Protein AF-A0A9X4BFP4-F1 (afdb_monomer_lite)

pLDDT: mean 92.03, std 6.26, range [55.25, 98.44]

Organism: NCBI:txid83655

Radius of gyration: 16.13 Å; chains: 1; bounding box: 39×35×54 Å

Secondary structure (DSSP, 8-state):
-HHHHHHHHHHHHHHHHHHHHHHH--EEETTEEEEEE-TTS--TT--SPPHHHHHHHHHHHHHHHH-TT--EEEEEE--S-S-HHHHHHHHHHHHHHHHHHHHHTT--GGGEEEEE-TTSS-SS-SSSHHHHHHHSEEEEEE-STTSPPPPGGG--

Sequence (156 aa):
ASAQRAEARLEARDAQIRKLQEDMQAKQTERGTLVTFGDVLFDLDRAELKPSGMHSVQKLAEFLIDNPERKVVVEGDTDSTGSAEYNQRLSERRANSVRMALVKMGVDSQRIVSQGYGKEYPVASNSDSSGRAMNRRVEVTISDDSKPVAPRSSMR

Foldseek 3Di:
DVVVVVVVVVVVVVVLLVVCCVVQVWDQDPLAIKGKFFPQQADVLDLAGDPSNLVVLLVVLVSCVVQVQKAKEKEFFAAPPDDQVSQQVSRQSNQVNSLVSSVVSPRDSVRYHYGYDRHPDQPADSPDPVSRRSRRIMMMHMHPGNDDRDDPVPVD

Structure (mmCIF, N/CA/C/O backbone):
data_AF-A0A9X4BFP4-F1
#
_entry.id   AF-A0A9X4BFP4-F1
#
loop_
_atom_site.group_PDB
_atom_site.id
_atom_site.type_symbol
_atom_site.label_atom_id
_atom_site.label_alt_id
_atom_site.label_comp_id
_atom_site.label_asym_id
_atom_site.label_entity_id
_atom_site.label_seq_id
_atom_site.pdbx_PDB_ins_code
_atom_site.Cartn_x
_atom_site.Cartn_y
_atom_site.Cartn_z
_atom_site.occupancy
_atom_site.B_iso_or_equiv
_atom_site.auth_seq_id
_atom_site.auth_comp_id
_atom_site.auth_asym_id
_atom_site.auth_atom_id
_atom_site.pdbx_PDB_model_num
ATOM 1 N N . ALA A 1 1 ? -17.183 6.727 33.557 1.00 67.50 1 ALA A N 1
ATOM 2 C CA . ALA A 1 1 ? -17.587 5.5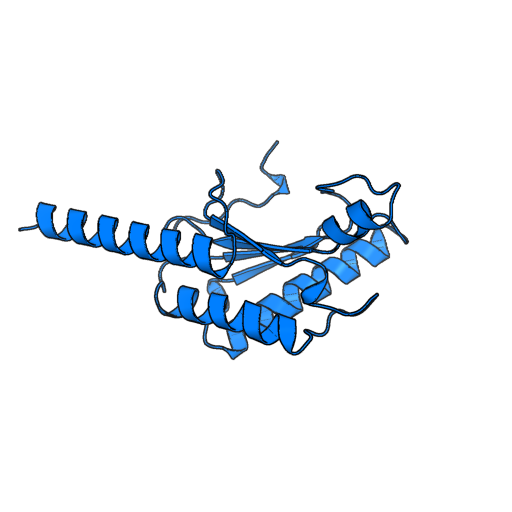35 32.778 1.00 67.50 1 ALA A CA 1
ATOM 3 C C . ALA A 1 1 ? -17.403 5.707 31.263 1.00 67.50 1 ALA A C 1
ATOM 5 O O . ALA A 1 1 ? -16.705 4.892 30.678 1.00 67.50 1 ALA A O 1
ATOM 6 N N . SER A 1 2 ? -17.980 6.725 30.602 1.00 82.19 2 SER A N 1
ATOM 7 C CA . SER A 1 2 ? -17.803 6.938 29.146 1.00 82.19 2 SER A CA 1
ATOM 8 C C . SER A 1 2 ? -16.403 7.438 28.763 1.00 82.19 2 SER A C 1
ATOM 10 O O . SER A 1 2 ? -15.810 6.897 27.838 1.00 82.19 2 SER A O 1
ATOM 12 N N . ALA A 1 3 ? -15.851 8.400 29.512 1.00 85.19 3 ALA A N 1
ATOM 13 C CA . ALA A 1 3 ? -14.511 8.948 29.270 1.00 85.19 3 ALA A CA 1
ATOM 14 C C . ALA A 1 3 ? -13.408 7.879 29.371 1.00 85.19 3 ALA A C 1
ATOM 16 O O . ALA A 1 3 ? -12.650 7.698 28.431 1.00 85.19 3 ALA A O 1
ATOM 17 N N . GLN A 1 4 ? -13.411 7.079 30.442 1.00 86.12 4 GLN A N 1
ATOM 18 C CA . GLN A 1 4 ? -12.452 5.979 30.639 1.00 86.12 4 GLN A CA 1
ATOM 19 C C . GLN A 1 4 ? -12.507 4.918 29.526 1.00 86.12 4 GLN A C 1
ATOM 21 O O . GLN A 1 4 ? -11.486 4.357 29.153 1.00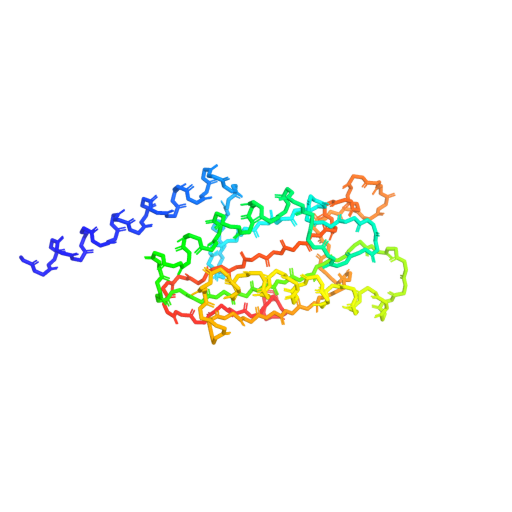 86.12 4 GLN A O 1
ATOM 26 N N . ARG A 1 5 ? -13.694 4.636 28.967 1.00 87.31 5 ARG A N 1
ATOM 27 C CA . ARG A 1 5 ? -13.826 3.711 27.825 1.00 87.31 5 ARG A CA 1
ATOM 28 C C . ARG A 1 5 ? -13.293 4.316 26.529 1.00 87.31 5 ARG A C 1
ATOM 30 O O . ARG A 1 5 ? -12.745 3.589 25.707 1.00 87.31 5 ARG A O 1
ATOM 37 N N . ALA A 1 6 ? -13.486 5.619 26.331 1.00 87.31 6 ALA A N 1
ATOM 38 C CA . ALA A 1 6 ? -12.947 6.326 25.177 1.00 87.31 6 ALA A CA 1
ATOM 39 C C . ALA A 1 6 ? -11.415 6.377 25.236 1.00 87.31 6 ALA A C 1
ATOM 41 O O . ALA A 1 6 ? -10.764 6.061 24.248 1.00 87.31 6 ALA A O 1
ATOM 42 N N . GLU A 1 7 ? -10.859 6.686 26.404 1.00 89.12 7 GLU A N 1
ATOM 43 C CA . GLU A 1 7 ? -9.419 6.707 26.662 1.00 89.12 7 GLU A CA 1
ATOM 44 C C . GLU A 1 7 ? -8.783 5.331 26.436 1.00 89.12 7 GLU A C 1
ATOM 46 O O . GLU A 1 7 ? -7.903 5.203 25.592 1.00 89.12 7 GLU A O 1
ATOM 51 N N . ALA A 1 8 ? -9.331 4.271 27.040 1.00 89.81 8 ALA A N 1
ATOM 52 C CA . ALA A 1 8 ? -8.840 2.907 26.827 1.00 89.81 8 ALA A CA 1
ATOM 53 C C . ALA A 1 8 ? -8.886 2.472 25.347 1.00 89.81 8 ALA A C 1
ATOM 55 O O . ALA A 1 8 ? -8.019 1.739 24.874 1.00 89.81 8 ALA A O 1
ATOM 56 N N . ARG A 1 9 ? -9.891 2.929 24.582 1.00 87.19 9 ARG A N 1
ATOM 57 C CA . ARG A 1 9 ? -9.968 2.666 23.136 1.00 87.19 9 ARG A CA 1
ATOM 58 C C . ARG A 1 9 ? -8.861 3.390 22.369 1.00 87.19 9 ARG A C 1
ATOM 60 O O . ARG A 1 9 ? -8.334 2.820 21.418 1.00 87.19 9 ARG A O 1
ATOM 67 N N . LEU A 1 10 ? -8.545 4.630 22.737 1.00 86.69 10 LEU A N 1
ATOM 68 C CA . LEU A 1 10 ? -7.464 5.398 22.116 1.00 86.69 10 LEU A CA 1
ATOM 69 C C . LEU A 1 10 ? -6.105 4.753 22.408 1.00 86.69 10 LEU A C 1
ATOM 71 O O . LEU A 1 10 ? -5.351 4.496 21.478 1.00 86.69 10 LEU A O 1
ATOM 75 N N . GLU A 1 11 ? -5.849 4.372 23.658 1.00 91.06 11 GLU A N 1
ATOM 76 C CA . GLU A 1 11 ? -4.614 3.681 24.044 1.00 91.06 11 GLU A CA 1
ATOM 77 C C . GLU A 1 11 ? -4.427 2.357 23.291 1.00 91.06 11 GLU A C 1
ATOM 79 O O . GLU A 1 11 ? -3.343 2.076 22.776 1.00 91.06 11 GLU A O 1
ATOM 84 N N . ALA A 1 12 ? -5.491 1.556 23.168 1.00 89.56 12 ALA A N 1
ATOM 85 C CA . ALA A 1 12 ? -5.449 0.307 22.412 1.00 89.56 12 ALA A CA 1
ATOM 86 C C . ALA A 1 12 ? -5.118 0.546 20.929 1.00 89.56 12 ALA A C 1
ATOM 88 O O . ALA A 1 12 ? -4.319 -0.187 20.344 1.00 89.56 12 ALA A O 1
ATOM 89 N N . ARG A 1 13 ? -5.686 1.598 20.329 1.00 87.75 13 ARG A N 1
ATOM 90 C CA . ARG A 1 13 ? -5.401 1.987 18.940 1.00 87.75 13 ARG A CA 1
ATOM 91 C C . ARG A 1 13 ? -3.954 2.416 18.757 1.00 87.75 13 ARG A C 1
ATOM 93 O O . ARG A 1 13 ? -3.304 1.965 17.814 1.00 87.75 13 ARG A O 1
ATOM 100 N N . ASP A 1 14 ? -3.443 3.242 19.660 1.00 89.94 14 ASP A N 1
ATOM 101 C CA . ASP A 1 14 ? -2.061 3.715 19.615 1.00 89.94 14 ASP A CA 1
ATOM 102 C C . ASP A 1 14 ? -1.075 2.556 19.786 1.00 89.94 14 ASP A C 1
ATOM 104 O O . ASP A 1 14 ? -0.058 2.492 19.093 1.00 89.94 14 ASP A O 1
ATOM 108 N N . ALA A 1 15 ? -1.392 1.592 20.655 1.00 92.81 15 ALA A N 1
ATOM 109 C CA . ALA A 1 15 ? -0.604 0.375 20.820 1.00 92.81 15 ALA A CA 1
ATOM 110 C C . ALA A 1 15 ? -0.594 -0.490 19.547 1.00 92.81 15 ALA A C 1
ATOM 112 O O . ALA A 1 15 ? 0.466 -0.957 19.131 1.00 92.81 15 ALA A O 1
ATOM 113 N N . GLN A 1 16 ? -1.745 -0.666 18.890 1.00 92.06 16 GLN A N 1
ATOM 114 C CA . GLN A 1 16 ? -1.839 -1.411 17.629 1.00 92.06 16 GLN A CA 1
ATOM 115 C C . GLN A 1 16 ? -1.042 -0.743 16.502 1.00 92.06 16 GLN A C 1
ATOM 117 O O . GLN A 1 16 ? -0.333 -1.424 15.762 1.00 92.06 16 GLN A O 1
ATOM 122 N N . ILE A 1 17 ? -1.128 0.584 16.378 1.00 92.19 17 ILE A N 1
ATOM 123 C CA . ILE A 1 17 ? -0.344 1.340 15.399 1.00 92.19 17 ILE A CA 1
ATOM 124 C C . ILE A 1 17 ? 1.146 1.211 15.688 1.00 92.19 17 ILE A C 1
ATOM 126 O O . ILE A 1 17 ? 1.902 0.893 14.776 1.00 92.19 17 ILE A O 1
ATOM 130 N N . ARG A 1 18 ? 1.574 1.388 16.940 1.00 93.81 18 ARG A N 1
ATOM 131 C CA . ARG A 1 18 ? 2.980 1.225 17.334 1.00 93.81 18 ARG A CA 1
ATOM 132 C C . ARG A 1 18 ? 3.510 -0.158 16.963 1.00 93.81 18 ARG A C 1
ATOM 134 O O . ARG A 1 18 ? 4.560 -0.256 16.338 1.00 93.81 18 ARG A O 1
ATOM 141 N N . LYS A 1 19 ? 2.739 -1.210 17.248 1.00 93.38 19 LYS A N 1
ATOM 142 C CA . LYS A 1 19 ? 3.082 -2.579 16.851 1.00 93.38 19 LYS A CA 1
ATOM 143 C C . LYS A 1 19 ? 3.224 -2.716 15.333 1.00 93.38 19 LYS A C 1
ATOM 145 O O . LYS A 1 19 ? 4.177 -3.324 14.863 1.00 93.38 19 LYS A O 1
ATOM 150 N N . LEU A 1 20 ? 2.326 -2.114 14.551 1.00 93.12 20 LEU A N 1
ATOM 151 C CA . LEU A 1 20 ? 2.438 -2.111 13.090 1.00 93.12 20 LEU A CA 1
ATOM 152 C C . LEU A 1 20 ? 3.700 -1.370 12.604 1.00 93.12 20 LEU A C 1
ATOM 154 O O . LEU A 1 20 ? 4.348 -1.807 11.650 1.00 93.12 20 LEU A O 1
ATOM 158 N N . GLN A 1 21 ? 4.070 -0.267 13.260 1.00 93.94 21 GLN A N 1
ATOM 159 C CA . GLN A 1 21 ? 5.305 0.467 12.968 1.00 93.94 21 GLN A CA 1
ATOM 160 C C . GLN A 1 21 ? 6.549 -0.376 13.257 1.00 93.94 21 GLN A C 1
ATOM 162 O O . GLN A 1 21 ? 7.474 -0.383 12.451 1.00 93.94 21 GLN A O 1
ATOM 167 N N . GLU A 1 22 ? 6.558 -1.119 14.360 1.00 93.50 22 GLU A N 1
ATOM 168 C CA . GLU A 1 22 ? 7.654 -2.018 14.731 1.00 93.50 22 GLU A CA 1
ATOM 169 C C . GLU A 1 22 ? 7.755 -3.220 13.778 1.00 93.50 22 GLU A C 1
ATOM 171 O O . GLU A 1 22 ? 8.832 -3.511 13.257 1.00 93.50 22 GLU A O 1
ATOM 176 N N . ASP A 1 23 ? 6.630 -3.878 13.485 1.00 91.31 23 ASP A N 1
ATOM 177 C CA . ASP A 1 23 ? 6.590 -5.110 12.689 1.00 91.31 23 ASP A CA 1
ATOM 178 C C . ASP A 1 23 ? 6.857 -4.874 11.193 1.00 91.31 23 ASP A C 1
ATOM 180 O O . ASP A 1 23 ? 7.365 -5.764 10.500 1.00 91.31 23 ASP A O 1
ATOM 184 N N . MET A 1 24 ? 6.463 -3.707 10.671 1.00 92.38 24 MET A N 1
ATOM 185 C CA . MET A 1 24 ? 6.416 -3.434 9.227 1.00 92.38 24 MET A CA 1
ATOM 186 C C . MET A 1 24 ? 7.050 -2.102 8.816 1.00 92.38 24 MET A C 1
ATOM 188 O O . MET A 1 24 ? 6.911 -1.699 7.663 1.00 92.38 24 MET A O 1
ATOM 192 N N . GLN A 1 25 ? 7.731 -1.407 9.733 1.00 93.56 25 GLN A N 1
ATOM 193 C CA . GLN A 1 25 ? 8.317 -0.080 9.492 1.00 93.56 25 GLN A CA 1
ATOM 194 C C . GLN A 1 25 ? 7.288 0.943 8.984 1.00 93.56 25 GLN A C 1
ATOM 196 O O . GLN A 1 25 ? 7.602 1.822 8.176 1.00 93.56 25 GLN A O 1
ATOM 201 N N . ALA A 1 26 ? 6.040 0.810 9.439 1.00 95.12 26 ALA A N 1
ATOM 202 C CA . ALA A 1 26 ? 4.958 1.694 9.041 1.00 95.12 26 ALA A CA 1
ATOM 203 C C . ALA A 1 26 ? 5.240 3.146 9.465 1.00 95.12 26 ALA A C 1
ATOM 205 O O . ALA A 1 26 ? 5.836 3.414 10.510 1.00 95.12 26 ALA A O 1
ATOM 206 N N . LYS A 1 27 ? 4.788 4.107 8.662 1.00 95.06 27 LYS A N 1
ATOM 207 C CA . LYS A 1 27 ? 5.007 5.541 8.885 1.00 95.06 27 LYS A CA 1
ATOM 208 C C . LYS A 1 27 ? 3.676 6.260 9.001 1.00 95.06 27 LYS A C 1
ATOM 210 O O . LYS A 1 27 ? 2.770 5.998 8.218 1.00 95.06 27 LYS A O 1
ATOM 215 N N . GLN A 1 28 ? 3.563 7.184 9.952 1.00 93.38 28 GLN A N 1
ATOM 216 C CA . GLN A 1 28 ? 2.415 8.085 9.971 1.00 93.38 28 GLN A CA 1
ATOM 217 C C . GLN A 1 28 ? 2.549 9.132 8.872 1.00 93.38 28 GLN A C 1
ATOM 219 O O . GLN A 1 28 ? 3.626 9.689 8.662 1.00 93.38 28 GLN A O 1
ATOM 224 N N . THR A 1 29 ? 1.449 9.374 8.170 1.00 92.19 29 THR A N 1
ATOM 225 C CA . THR A 1 29 ? 1.334 10.369 7.104 1.00 92.19 29 THR A CA 1
ATOM 226 C C . THR A 1 29 ? 0.018 11.119 7.259 1.00 92.19 29 THR A C 1
ATOM 228 O O . THR A 1 29 ? -0.879 10.675 7.970 1.00 92.19 29 THR A O 1
ATOM 231 N N . GLU A 1 30 ? -0.152 12.213 6.525 1.00 89.75 30 GLU A N 1
ATOM 232 C CA . GLU A 1 30 ? -1.418 12.959 6.496 1.00 89.75 30 GLU A CA 1
ATOM 233 C C . GLU A 1 30 ? -2.601 12.141 5.941 1.00 89.75 30 GLU A C 1
ATOM 235 O O . GLU A 1 30 ? -3.760 12.485 6.164 1.00 89.75 30 GLU A O 1
ATOM 240 N N . ARG A 1 31 ? -2.326 11.045 5.220 1.00 91.69 31 ARG A N 1
ATOM 241 C CA . ARG A 1 31 ? -3.338 10.134 4.651 1.00 91.69 31 ARG A CA 1
ATOM 242 C C . ARG A 1 31 ? -3.718 8.993 5.598 1.00 91.69 31 ARG A C 1
ATOM 244 O O . ARG A 1 31 ? -4.603 8.205 5.261 1.00 91.69 31 ARG A O 1
ATOM 251 N N . GLY A 1 32 ? -3.020 8.881 6.726 1.00 93.50 32 GLY A N 1
ATOM 252 C CA . GLY A 1 32 ? -3.063 7.756 7.649 1.00 93.50 32 GLY A CA 1
ATOM 253 C C . GLY A 1 32 ? -1.735 6.999 7.701 1.00 93.50 32 GLY A C 1
ATOM 254 O O . GLY A 1 32 ? -0.665 7.526 7.381 1.00 93.50 32 GLY A O 1
ATOM 255 N N . THR A 1 33 ? -1.795 5.732 8.096 1.00 95.62 33 THR A N 1
ATOM 256 C CA . THR A 1 33 ? -0.605 4.907 8.333 1.00 95.62 33 THR A CA 1
ATOM 257 C C . THR A 1 33 ? -0.141 4.227 7.046 1.00 95.62 33 THR A C 1
ATOM 259 O O . THR A 1 33 ? -0.862 3.412 6.476 1.00 95.62 33 THR A O 1
ATOM 262 N N . LEU A 1 34 ? 1.067 4.542 6.589 1.00 96.25 34 LEU A N 1
ATOM 263 C CA . LEU A 1 34 ? 1.676 4.017 5.371 1.00 96.25 34 LEU A CA 1
ATOM 264 C C . LEU A 1 34 ? 2.583 2.821 5.674 1.00 96.25 34 LEU A C 1
ATOM 266 O O . LEU A 1 34 ? 3.543 2.941 6.430 1.00 96.25 34 LEU A O 1
ATOM 270 N N . VAL A 1 35 ? 2.329 1.696 5.014 1.00 96.56 35 VAL A N 1
ATOM 271 C CA . VAL A 1 3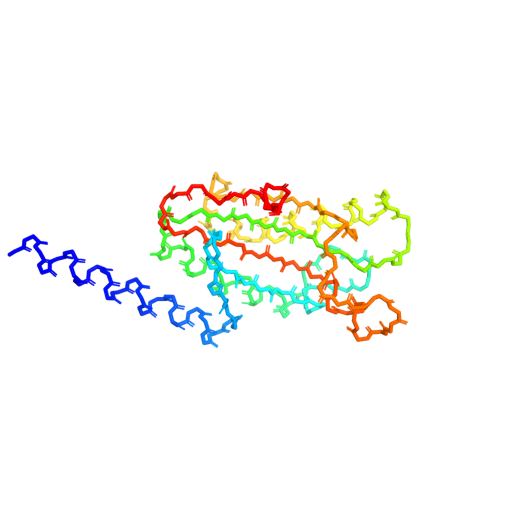5 ? 3.225 0.537 4.952 1.00 96.56 35 VAL A CA 1
ATOM 272 C C . VAL A 1 35 ? 3.799 0.448 3.542 1.00 96.56 35 VAL A C 1
ATOM 274 O O . VAL A 1 35 ? 3.046 0.360 2.573 1.00 96.56 35 VAL A O 1
ATOM 277 N N . THR A 1 36 ? 5.125 0.448 3.415 1.00 95.25 36 THR A N 1
ATOM 278 C CA . THR A 1 36 ? 5.802 0.337 2.117 1.00 95.25 36 THR A CA 1
ATOM 279 C C . THR A 1 36 ? 6.413 -1.046 1.967 1.00 95.25 36 THR A C 1
ATOM 281 O O . THR A 1 36 ? 7.293 -1.444 2.727 1.00 95.25 36 THR A O 1
ATOM 284 N N . PHE A 1 37 ? 5.991 -1.762 0.935 1.00 93.00 37 PHE A N 1
ATOM 285 C CA . PHE A 1 37 ? 6.596 -3.013 0.520 1.00 93.00 37 PHE A CA 1
ATOM 286 C C . PHE A 1 37 ? 7.482 -2.756 -0.699 1.00 93.00 37 PHE A C 1
ATOM 288 O O . PHE A 1 37 ? 6.984 -2.396 -1.761 1.00 93.00 37 PHE A O 1
ATOM 295 N N . GLY A 1 38 ? 8.796 -2.925 -0.557 1.00 86.56 38 GLY A N 1
ATOM 296 C CA . GLY A 1 38 ? 9.727 -2.786 -1.681 1.00 86.56 38 GLY A CA 1
ATOM 297 C C . GLY A 1 38 ? 9.703 -3.983 -2.641 1.00 86.56 38 GLY A C 1
ATOM 298 O O . GLY A 1 38 ? 8.751 -4.765 -2.692 1.00 86.56 38 GLY A O 1
ATOM 299 N N . ASP A 1 39 ? 10.823 -4.190 -3.331 1.00 75.62 39 ASP A N 1
ATOM 300 C CA . ASP A 1 39 ? 11.028 -5.244 -4.342 1.00 75.62 39 ASP A CA 1
ATOM 301 C C . ASP A 1 39 ? 10.925 -6.689 -3.796 1.00 75.62 39 ASP A C 1
ATOM 303 O O . ASP A 1 39 ? 11.023 -7.667 -4.527 1.00 75.62 39 ASP A O 1
ATOM 307 N N . VAL A 1 40 ? 10.706 -6.853 -2.489 1.00 77.50 40 VAL A N 1
ATOM 308 C CA . VAL A 1 40 ? 10.563 -8.155 -1.818 1.00 77.50 40 VAL A CA 1
ATOM 309 C C . VAL A 1 40 ? 9.260 -8.882 -2.163 1.00 77.50 40 VAL A C 1
ATOM 311 O O . VAL A 1 40 ? 9.144 -10.084 -1.903 1.00 77.50 40 VAL A O 1
ATOM 314 N N . LEU A 1 41 ? 8.277 -8.167 -2.724 1.00 82.00 41 LEU A N 1
ATOM 315 C CA . LEU A 1 41 ? 6.974 -8.735 -3.063 1.00 82.00 41 LEU A CA 1
ATOM 316 C C . LEU A 1 41 ? 6.969 -9.521 -4.369 1.00 82.00 41 LEU A C 1
ATOM 318 O O . LEU A 1 41 ? 6.234 -10.500 -4.465 1.00 82.00 41 LEU A O 1
ATOM 322 N N . PHE A 1 42 ? 7.744 -9.101 -5.366 1.00 86.38 42 PHE A N 1
ATOM 323 C CA . PHE A 1 42 ? 7.620 -9.583 -6.740 1.00 86.38 42 PHE A CA 1
ATOM 324 C C . PHE A 1 42 ? 8.992 -9.838 -7.349 1.00 86.38 42 PHE A C 1
ATOM 326 O O . PHE A 1 42 ? 9.963 -9.174 -7.007 1.00 86.38 42 PHE A O 1
ATOM 333 N N . ASP A 1 43 ? 9.071 -10.773 -8.292 1.00 82.44 43 ASP A N 1
ATOM 334 C CA . ASP A 1 43 ? 10.234 -10.848 -9.175 1.00 82.44 43 ASP A CA 1
ATOM 335 C C . ASP A 1 43 ? 10.167 -9.756 -10.263 1.00 82.44 43 ASP A C 1
ATOM 337 O O . ASP A 1 43 ? 9.127 -9.115 -10.483 1.00 82.44 43 ASP A O 1
ATOM 341 N N . LEU A 1 44 ? 11.291 -9.541 -10.954 1.00 80.06 44 LEU A N 1
ATOM 342 C CA . LEU A 1 44 ? 11.393 -8.578 -12.053 1.00 80.06 44 LEU A CA 1
ATOM 343 C C . LEU A 1 44 ? 10.300 -8.838 -13.100 1.00 80.06 44 LEU A C 1
ATOM 345 O O . LEU A 1 44 ? 10.082 -9.980 -13.494 1.00 80.06 44 LEU A O 1
ATOM 349 N N . ASP A 1 45 ? 9.595 -7.783 -13.518 1.00 80.44 45 ASP A N 1
ATOM 350 C CA . ASP A 1 45 ? 8.470 -7.836 -14.469 1.00 80.44 45 ASP A CA 1
ATOM 351 C C . ASP A 1 45 ? 7.289 -8.741 -14.074 1.00 80.44 45 ASP A C 1
ATOM 353 O O . ASP A 1 45 ? 6.354 -8.954 -14.851 1.00 80.44 45 ASP A O 1
ATOM 357 N N . ARG A 1 46 ? 7.262 -9.236 -12.832 1.00 87.44 46 ARG A N 1
ATOM 358 C CA . ARG A 1 46 ? 6.171 -10.061 -12.310 1.00 87.44 46 ARG A CA 1
ATOM 359 C C . ARG A 1 46 ? 5.249 -9.253 -11.408 1.00 87.44 46 ARG A C 1
ATOM 361 O O . ARG A 1 46 ? 5.631 -8.253 -10.796 1.00 87.44 46 ARG A O 1
ATOM 368 N N . ALA A 1 47 ? 4.006 -9.717 -11.340 1.00 90.19 47 ALA A N 1
ATOM 369 C CA . ALA A 1 47 ? 2.982 -9.240 -10.413 1.00 90.19 47 ALA A CA 1
ATOM 370 C C . ALA A 1 47 ? 2.484 -10.361 -9.484 1.00 90.19 47 ALA A C 1
ATOM 372 O O . ALA A 1 47 ? 1.502 -10.188 -8.775 1.00 90.19 47 ALA A O 1
ATOM 373 N N . GLU A 1 48 ? 3.136 -11.520 -9.494 1.00 91.00 48 GLU A N 1
ATOM 374 C CA . GLU A 1 48 ? 2.818 -12.645 -8.618 1.00 91.00 48 GLU A CA 1
ATOM 375 C C . GLU A 1 48 ? 3.594 -12.513 -7.306 1.00 91.00 48 GLU A C 1
ATOM 377 O O . GLU A 1 48 ? 4.809 -12.311 -7.330 1.00 91.00 48 GLU A O 1
ATOM 382 N N . LEU A 1 49 ? 2.891 -12.591 -6.173 1.00 91.25 49 LEU A N 1
ATOM 383 C CA . LEU A 1 49 ? 3.513 -12.441 -4.862 1.00 91.25 49 LEU A CA 1
ATOM 384 C C . LEU A 1 49 ? 4.452 -13.611 -4.566 1.00 91.25 49 LEU A C 1
ATOM 386 O O . LEU A 1 49 ? 4.051 -14.774 -4.596 1.00 91.25 49 LEU A O 1
ATOM 390 N N . LYS A 1 50 ? 5.684 -13.284 -4.189 1.00 92.56 50 LYS A N 1
ATOM 391 C CA . LYS A 1 50 ? 6.658 -14.241 -3.665 1.00 92.56 50 LYS A CA 1
ATOM 392 C C . LYS A 1 50 ? 6.196 -14.778 -2.307 1.00 92.56 50 LYS A C 1
ATOM 394 O O . LYS A 1 50 ? 5.496 -14.065 -1.585 1.00 92.56 50 LYS A O 1
ATOM 399 N N . PRO A 1 51 ? 6.658 -15.965 -1.876 1.00 91.19 51 PRO A N 1
ATOM 400 C CA . PRO A 1 51 ? 6.364 -16.480 -0.537 1.00 91.19 51 PRO A CA 1
ATOM 401 C C . PRO A 1 51 ? 6.734 -15.499 0.588 1.00 91.19 51 PRO A C 1
ATOM 403 O O . PRO A 1 51 ? 5.959 -15.304 1.521 1.00 91.19 51 PRO A O 1
ATOM 406 N N . SER A 1 52 ? 7.877 -14.813 0.461 1.00 87.00 52 SER A N 1
ATOM 407 C CA . SER A 1 52 ? 8.296 -13.750 1.385 1.00 87.00 52 SER A CA 1
ATOM 408 C C . SER A 1 52 ? 7.299 -12.591 1.421 1.00 87.00 52 SER A C 1
ATOM 410 O O . SER A 1 52 ? 6.918 -12.138 2.497 1.00 87.00 52 SER A O 1
ATOM 412 N N . GLY A 1 53 ? 6.836 -12.147 0.250 1.00 89.38 53 GLY A N 1
ATOM 413 C CA . GLY A 1 53 ? 5.833 -11.095 0.139 1.00 89.38 53 GLY A CA 1
ATOM 414 C C . GLY A 1 53 ? 4.482 -11.512 0.711 1.00 89.38 53 GLY A C 1
ATOM 415 O O . GLY A 1 53 ? 3.834 -10.718 1.385 1.00 89.38 53 GLY A O 1
ATOM 416 N N . MET A 1 54 ? 4.092 -12.774 0.523 1.00 92.06 54 MET A N 1
ATOM 417 C CA . MET A 1 54 ? 2.868 -13.329 1.098 1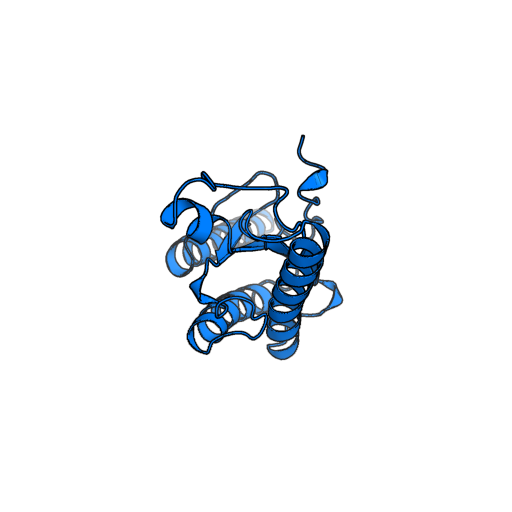.00 92.06 54 MET A CA 1
ATOM 418 C C . MET A 1 54 ? 2.880 -13.257 2.629 1.00 92.06 54 MET A C 1
ATOM 420 O O . MET A 1 54 ? 1.876 -12.872 3.218 1.00 92.06 54 MET A O 1
ATOM 424 N N . HIS A 1 55 ? 4.015 -13.551 3.272 1.00 92.06 55 HIS A N 1
ATOM 425 C CA . HIS A 1 55 ? 4.144 -13.433 4.726 1.00 92.06 55 HIS A CA 1
ATOM 426 C C . HIS A 1 55 ? 3.993 -11.982 5.212 1.00 92.06 55 HIS A C 1
ATOM 428 O O . HIS A 1 55 ? 3.313 -11.723 6.203 1.00 92.06 55 HIS A O 1
ATOM 434 N N . SER A 1 56 ? 4.573 -11.011 4.500 1.00 92.38 56 SER A N 1
ATOM 435 C CA . SER A 1 56 ? 4.403 -9.593 4.841 1.00 92.38 56 SER A CA 1
ATOM 436 C C . SER A 1 56 ? 2.957 -9.121 4.647 1.00 92.38 56 SER A C 1
ATOM 438 O O . SER A 1 56 ? 2.431 -8.401 5.493 1.00 92.38 56 SER A O 1
ATOM 440 N N . VAL A 1 57 ? 2.290 -9.555 3.572 1.00 95.31 57 VAL A N 1
ATOM 441 C CA . VAL A 1 57 ? 0.868 -9.252 3.336 1.00 95.31 57 VAL A CA 1
ATOM 442 C C . VAL A 1 57 ? -0.025 -9.927 4.383 1.00 95.31 57 VAL A C 1
ATOM 444 O O . VAL A 1 57 ? -1.008 -9.327 4.806 1.00 95.31 57 VAL A O 1
ATOM 447 N N . GLN A 1 58 ? 0.340 -11.117 4.865 1.00 95.62 58 GLN A N 1
ATOM 448 C CA . GLN A 1 58 ? -0.378 -11.810 5.935 1.00 95.62 58 GLN A CA 1
ATOM 449 C C . GLN A 1 58 ? -0.388 -11.012 7.243 1.00 95.62 58 GLN A C 1
ATOM 451 O O . GLN A 1 58 ? -1.456 -10.820 7.816 1.00 95.62 58 GLN A O 1
ATOM 456 N N . LYS A 1 59 ? 0.759 -10.474 7.677 1.00 94.56 59 LYS A N 1
ATOM 457 C CA . LYS A 1 59 ? 0.823 -9.616 8.877 1.00 94.56 59 LYS A CA 1
ATOM 458 C C . LYS A 1 59 ? -0.083 -8.388 8.761 1.00 94.56 59 LYS A C 1
ATOM 460 O O . LYS A 1 59 ? -0.758 -8.007 9.715 1.00 94.56 59 LYS A O 1
ATOM 465 N N . LEU A 1 60 ? -0.123 -7.779 7.574 1.00 96.25 60 LEU A N 1
ATOM 466 C CA . LEU A 1 60 ? -1.033 -6.670 7.300 1.00 96.25 60 LEU A CA 1
ATOM 467 C C . LEU A 1 60 ? -2.501 -7.123 7.335 1.00 96.25 60 LEU A C 1
ATOM 469 O O . LEU A 1 60 ? -3.344 -6.406 7.868 1.00 96.25 60 LEU A O 1
ATOM 473 N N . ALA A 1 61 ? -2.821 -8.299 6.790 1.00 97.56 61 ALA A N 1
ATOM 474 C CA . ALA A 1 61 ? -4.176 -8.841 6.825 1.00 97.56 61 ALA A CA 1
ATOM 475 C C . ALA A 1 61 ? -4.657 -9.082 8.263 1.00 97.56 61 ALA A C 1
ATOM 477 O O . ALA A 1 61 ? -5.760 -8.661 8.594 1.00 97.56 61 ALA A O 1
ATOM 478 N N . GLU A 1 62 ? -3.821 -9.676 9.118 1.00 96.44 62 GLU A N 1
ATOM 479 C CA . GLU A 1 62 ? -4.105 -9.884 10.546 1.00 96.44 62 GLU A CA 1
ATOM 480 C C . GLU A 1 62 ? -4.463 -8.559 11.232 1.00 96.44 62 GLU A C 1
ATOM 482 O O . GLU A 1 62 ? -5.529 -8.433 11.833 1.00 96.44 62 GLU A O 1
ATOM 487 N N . PHE A 1 63 ? -3.649 -7.518 11.024 1.00 95.94 63 PHE A N 1
ATOM 488 C CA . PHE A 1 63 ? -3.947 -6.181 11.536 1.00 95.94 63 PHE A CA 1
ATOM 489 C C . PHE A 1 63 ? -5.303 -5.643 11.038 1.00 95.94 63 PHE A C 1
ATOM 491 O O . PHE A 1 63 ? -6.069 -5.066 11.811 1.00 95.94 63 PHE A O 1
ATOM 498 N N . LEU A 1 64 ? -5.622 -5.813 9.752 1.00 96.56 64 LEU A N 1
ATOM 499 C CA . LEU A 1 64 ? -6.865 -5.307 9.154 1.00 96.56 64 LEU A CA 1
ATOM 500 C C . LEU A 1 64 ? -8.111 -6.097 9.573 1.00 96.56 64 LEU A C 1
ATOM 502 O O . LEU A 1 64 ? -9.214 -5.539 9.549 1.00 96.56 64 LEU A O 1
ATOM 506 N N . ILE A 1 65 ? -7.953 -7.366 9.942 1.00 96.12 65 ILE A N 1
ATOM 507 C CA . ILE A 1 65 ? -9.012 -8.205 10.513 1.00 96.12 65 ILE A CA 1
ATOM 508 C C . ILE A 1 65 ? -9.334 -7.734 11.932 1.00 96.12 65 ILE A C 1
ATOM 510 O O . ILE A 1 65 ? -10.505 -7.531 12.247 1.00 96.12 65 ILE A O 1
ATOM 514 N N . ASP A 1 66 ? -8.307 -7.449 12.733 1.00 94.25 66 ASP A N 1
ATOM 515 C CA . ASP A 1 66 ? -8.460 -6.924 14.096 1.00 94.25 66 ASP A CA 1
ATOM 516 C C . ASP A 1 66 ? -8.995 -5.479 14.135 1.00 94.25 66 ASP A C 1
ATOM 518 O O . ASP A 1 66 ? -9.453 -5.005 15.174 1.00 94.25 66 ASP A O 1
ATOM 522 N N . ASN A 1 67 ? -8.948 -4.770 13.002 1.00 93.94 67 ASN A N 1
ATOM 523 C CA . ASN A 1 67 ? -9.376 -3.377 12.857 1.00 93.94 67 ASN A CA 1
ATOM 524 C C . ASN A 1 67 ? -10.417 -3.226 11.731 1.00 93.94 67 ASN A C 1
ATOM 526 O O . ASN A 1 67 ? -10.115 -2.615 10.696 1.00 93.94 67 ASN A O 1
ATOM 530 N N . PRO A 1 68 ? -11.634 -3.787 11.872 1.00 94.38 68 PRO A N 1
ATOM 531 C CA . PRO A 1 68 ? -12.616 -3.868 10.792 1.00 94.38 68 PRO A CA 1
ATOM 532 C C . PRO A 1 68 ? -13.136 -2.508 10.307 1.00 94.38 68 PRO A C 1
ATOM 534 O O . PRO A 1 68 ? -13.641 -2.411 9.189 1.00 94.38 68 PRO A O 1
ATOM 537 N N . GLU A 1 69 ? -12.995 -1.443 11.099 1.00 92.94 69 GLU A N 1
ATOM 538 C CA . GLU A 1 69 ? -13.395 -0.092 10.703 1.00 92.94 69 GLU A CA 1
ATOM 539 C C . GLU A 1 69 ? -12.450 0.552 9.681 1.00 92.94 69 GLU A C 1
ATOM 541 O O . GLU A 1 69 ? -12.854 1.486 8.985 1.00 92.94 69 GLU A O 1
ATOM 546 N N . ARG A 1 70 ? -11.198 0.080 9.594 1.00 94.50 70 ARG A N 1
ATOM 547 C CA . ARG A 1 70 ? -10.159 0.713 8.773 1.00 94.50 70 ARG A CA 1
ATOM 548 C C . ARG A 1 70 ? -10.324 0.369 7.300 1.00 94.50 70 ARG A C 1
ATOM 550 O O . ARG A 1 70 ? -10.598 -0.777 6.942 1.00 94.50 70 ARG A O 1
ATOM 557 N N . LYS A 1 71 ? -10.104 1.352 6.437 1.00 96.06 71 LYS A N 1
ATOM 558 C CA . LYS A 1 71 ? -10.054 1.224 4.979 1.00 96.06 71 LYS A CA 1
ATOM 559 C C . LYS A 1 71 ? -8.611 1.322 4.514 1.00 96.06 71 LYS A C 1
ATOM 561 O O . LYS A 1 71 ? -7.768 1.895 5.201 1.00 96.06 71 LYS A O 1
ATOM 566 N N . VAL A 1 72 ? -8.331 0.771 3.341 1.00 95.69 72 VAL A N 1
ATOM 567 C CA . VAL A 1 72 ? -6.986 0.766 2.773 1.00 95.69 72 VAL A CA 1
ATOM 568 C C . VAL A 1 72 ? -6.986 1.136 1.299 1.00 95.69 72 VAL A C 1
ATOM 570 O O . VAL A 1 72 ? -7.883 0.766 0.537 1.00 95.69 72 VAL A O 1
ATOM 573 N N . VAL A 1 73 ? -5.938 1.847 0.900 1.00 97.19 73 VAL A N 1
ATOM 574 C CA . VAL A 1 73 ? -5.594 2.092 -0.501 1.00 97.19 73 VAL A CA 1
ATOM 575 C C . VAL A 1 73 ? -4.248 1.432 -0.761 1.00 97.19 73 VAL A C 1
ATOM 577 O O . VAL A 1 73 ? -3.280 1.694 -0.051 1.00 97.19 73 VAL A O 1
ATOM 580 N N . VAL A 1 74 ? -4.217 0.557 -1.760 1.00 97.44 74 VAL A N 1
ATOM 581 C CA . VAL A 1 74 ? -3.041 -0.175 -2.226 1.00 97.44 74 VAL A CA 1
ATOM 582 C C . VAL A 1 74 ? -2.560 0.473 -3.516 1.00 97.44 74 VAL A C 1
ATOM 584 O O . VAL A 1 74 ? -3.277 0.482 -4.514 1.00 97.44 74 VAL A O 1
ATOM 587 N N . GLU A 1 75 ? -1.351 1.005 -3.507 1.00 97.25 75 GLU A N 1
ATOM 588 C CA . GLU A 1 75 ? -0.789 1.814 -4.582 1.00 97.25 75 GLU A CA 1
ATOM 589 C C . GLU A 1 75 ? 0.455 1.122 -5.125 1.00 97.25 75 GLU A C 1
ATOM 591 O O . GLU A 1 75 ? 1.378 0.820 -4.377 1.00 97.25 75 GLU A O 1
ATOM 596 N N . GLY A 1 76 ? 0.459 0.804 -6.415 1.00 96.44 76 GLY A N 1
ATOM 597 C CA . GLY A 1 76 ? 1.616 0.232 -7.088 1.00 96.44 76 GLY A CA 1
ATOM 598 C C . GLY A 1 76 ? 2.449 1.314 -7.758 1.00 96.44 76 GLY A C 1
ATOM 599 O O . GLY A 1 76 ? 1.899 2.169 -8.455 1.00 96.44 76 GLY A O 1
ATOM 600 N N . ASP A 1 77 ? 3.767 1.197 -7.641 1.00 95.50 77 ASP A N 1
ATOM 601 C CA . ASP A 1 77 ? 4.737 2.054 -8.314 1.00 95.50 77 ASP A CA 1
ATOM 602 C C . ASP A 1 77 ? 5.828 1.196 -8.990 1.00 95.50 77 ASP A C 1
ATOM 604 O O . ASP A 1 77 ? 6.127 0.058 -8.599 1.00 95.50 77 ASP A O 1
ATOM 608 N N . THR A 1 78 ? 6.427 1.733 -10.046 1.00 93.19 78 THR A N 1
ATOM 609 C CA . THR A 1 78 ? 7.558 1.145 -10.768 1.00 93.19 78 THR A CA 1
ATOM 610 C C . THR A 1 78 ? 8.739 2.105 -10.780 1.00 93.19 78 THR A C 1
ATOM 612 O O . THR A 1 78 ? 8.610 3.303 -10.527 1.00 93.19 78 THR A O 1
ATOM 615 N N . ASP A 1 79 ? 9.907 1.594 -11.166 1.00 90.56 79 ASP A N 1
ATOM 616 C CA . ASP A 1 79 ? 10.990 2.468 -11.604 1.00 90.56 79 ASP A CA 1
ATOM 617 C C . ASP A 1 79 ? 10.721 3.054 -13.004 1.00 90.56 79 ASP A C 1
ATOM 619 O O . ASP A 1 79 ? 9.675 2.818 -13.620 1.00 90.56 79 ASP A O 1
ATOM 623 N N . SER A 1 80 ? 11.647 3.877 -13.498 1.00 91.50 80 SER A N 1
ATOM 624 C CA . SER A 1 80 ? 11.478 4.572 -14.776 1.00 91.50 80 SER A CA 1
ATOM 625 C C . SER A 1 80 ? 11.797 3.736 -16.020 1.00 91.50 80 SER A C 1
ATOM 627 O O . SER A 1 80 ? 11.702 4.272 -17.128 1.00 91.50 80 SER A O 1
ATOM 629 N N . THR A 1 81 ? 12.201 2.473 -15.866 1.00 90.50 81 THR A N 1
ATOM 630 C CA . THR A 1 81 ? 12.571 1.583 -16.976 1.00 90.50 81 THR A CA 1
ATOM 631 C C . THR A 1 81 ? 11.320 1.167 -17.743 1.00 90.50 81 THR A C 1
ATOM 633 O O . THR A 1 81 ? 10.306 0.843 -17.137 1.00 90.50 81 THR A O 1
ATOM 636 N N . GLY A 1 82 ? 11.375 1.166 -19.077 1.00 91.06 82 GLY A N 1
ATOM 637 C CA . GLY A 1 82 ? 10.230 0.811 -19.922 1.00 91.06 82 GLY A CA 1
ATOM 638 C C . GLY A 1 82 ? 9.274 1.973 -20.231 1.00 91.06 82 GLY A C 1
ATOM 639 O O . GLY A 1 82 ? 9.460 3.124 -19.808 1.00 91.06 82 GLY A O 1
ATOM 640 N N . SER A 1 83 ? 8.254 1.672 -21.043 1.00 96.38 83 SER A N 1
ATOM 641 C CA . SER A 1 83 ? 7.259 2.664 -21.468 1.00 96.38 83 SER A CA 1
ATOM 642 C C . SER A 1 83 ? 6.322 3.042 -20.318 1.00 96.38 83 SER A C 1
ATOM 644 O O . SER A 1 83 ? 6.131 2.276 -19.370 1.00 96.38 83 SER A O 1
ATOM 646 N N . ALA A 1 84 ? 5.731 4.237 -20.394 1.00 95.12 84 ALA A N 1
ATOM 647 C CA . ALA A 1 84 ? 4.782 4.694 -19.383 1.00 95.12 84 ALA A CA 1
ATOM 648 C C . ALA A 1 84 ? 3.560 3.763 -19.302 1.00 95.12 84 ALA A C 1
ATOM 650 O O . ALA A 1 84 ? 3.156 3.371 -18.213 1.00 95.12 84 ALA A O 1
ATOM 651 N N . GLU A 1 85 ? 3.037 3.324 -20.448 1.00 97.00 85 GLU A N 1
ATOM 652 C CA . GLU A 1 85 ? 1.873 2.438 -20.541 1.00 97.00 85 GLU A CA 1
ATOM 653 C C . GLU A 1 85 ? 2.163 1.055 -19.952 1.00 97.00 85 GLU A C 1
ATOM 655 O O . GLU A 1 85 ? 1.312 0.463 -19.283 1.00 97.00 85 GLU A O 1
ATOM 660 N N . TYR A 1 86 ? 3.367 0.527 -20.189 1.00 95.50 86 TYR A N 1
ATOM 661 C CA . TYR A 1 86 ? 3.789 -0.743 -19.608 1.00 95.50 86 TYR A CA 1
ATOM 662 C C . TYR A 1 86 ? 3.864 -0.649 -18.081 1.00 95.50 86 TYR A C 1
ATOM 664 O O . TYR A 1 86 ? 3.279 -1.482 -17.383 1.00 95.50 86 TYR A O 1
ATOM 672 N N . ASN A 1 87 ? 4.522 0.393 -17.571 1.00 96.38 87 ASN A N 1
ATOM 673 C CA . ASN A 1 87 ? 4.684 0.623 -16.139 1.00 96.38 87 ASN A CA 1
ATOM 674 C C . ASN A 1 87 ? 3.352 0.863 -15.435 1.00 96.38 87 ASN A C 1
ATOM 676 O O . ASN A 1 87 ? 3.116 0.303 -14.363 1.00 96.38 87 ASN A O 1
ATOM 680 N N . GLN A 1 88 ? 2.449 1.607 -16.072 1.00 97.56 88 GLN A N 1
ATOM 681 C CA . GLN A 1 88 ? 1.089 1.799 -15.588 1.00 97.56 88 GLN A CA 1
ATOM 682 C C . GLN A 1 88 ? 0.395 0.446 -15.395 1.00 97.56 88 GLN A C 1
ATOM 684 O O . GLN A 1 88 ? 0.036 0.083 -14.275 1.00 97.56 88 GLN A O 1
ATOM 689 N N . ARG A 1 89 ? 0.339 -0.385 -16.442 1.00 97.19 89 ARG A N 1
ATOM 690 C CA . ARG A 1 89 ? -0.285 -1.717 -16.357 1.00 97.19 89 ARG A CA 1
ATOM 691 C C . ARG A 1 89 ? 0.409 -2.635 -15.349 1.00 97.19 89 ARG A C 1
ATOM 693 O O . ARG A 1 89 ? -0.254 -3.452 -14.714 1.00 97.19 89 ARG A O 1
ATOM 700 N N . LEU A 1 90 ? 1.738 -2.587 -15.238 1.00 95.38 90 LEU A N 1
ATOM 701 C CA . LEU A 1 90 ? 2.484 -3.423 -14.290 1.00 95.38 90 LEU A CA 1
ATOM 702 C C . LEU A 1 90 ? 2.169 -3.034 -12.843 1.00 95.38 90 LEU A C 1
ATOM 704 O O . LEU A 1 90 ? 1.888 -3.911 -12.024 1.00 95.38 90 LEU A O 1
ATOM 708 N N . SER A 1 91 ? 2.178 -1.736 -12.544 1.00 96.81 91 SER A N 1
ATOM 709 C CA . SER A 1 91 ? 1.847 -1.223 -11.216 1.00 96.81 91 SER A CA 1
ATOM 710 C C . SER A 1 91 ? 0.414 -1.567 -10.793 1.00 96.81 91 SER A C 1
ATOM 712 O O . SER A 1 91 ? 0.210 -2.045 -9.678 1.00 96.81 91 SER A O 1
ATOM 714 N N . GLU A 1 92 ? -0.560 -1.448 -11.702 1.00 97.62 92 GLU A N 1
ATOM 715 C CA . GLU A 1 92 ? -1.960 -1.828 -11.469 1.00 97.62 92 GLU A CA 1
ATOM 716 C C . GLU A 1 92 ? -2.096 -3.314 -11.132 1.00 97.62 92 GLU A C 1
ATOM 718 O O . GLU A 1 92 ? -2.763 -3.680 -10.161 1.00 97.62 92 GLU A O 1
ATOM 723 N N . ARG A 1 93 ? -1.424 -4.190 -11.896 1.00 97.06 93 ARG A N 1
ATOM 724 C CA . ARG A 1 93 ? -1.431 -5.634 -11.621 1.00 97.06 93 ARG A CA 1
ATOM 725 C C . ARG A 1 93 ? -0.837 -5.945 -10.251 1.00 97.06 93 ARG A C 1
ATOM 727 O O . ARG A 1 93 ? -1.405 -6.754 -9.526 1.00 97.06 93 ARG A O 1
ATOM 734 N N . ARG A 1 94 ? 0.275 -5.304 -9.881 1.00 96.31 94 ARG A N 1
ATOM 735 C CA . ARG A 1 94 ? 0.936 -5.501 -8.578 1.00 96.31 94 ARG A CA 1
ATOM 736 C C . ARG A 1 94 ? 0.058 -5.050 -7.413 1.00 96.31 94 ARG A C 1
ATOM 738 O O . ARG A 1 94 ? -0.112 -5.808 -6.458 1.00 96.31 94 ARG A O 1
ATOM 745 N N . ALA A 1 95 ? -0.550 -3.869 -7.520 1.00 97.38 95 ALA A N 1
ATOM 746 C CA . ALA A 1 95 ? -1.500 -3.376 -6.527 1.00 97.38 95 ALA A CA 1
ATOM 747 C C . ALA A 1 95 ? -2.704 -4.321 -6.389 1.00 97.38 95 ALA A C 1
ATOM 749 O O . ALA A 1 95 ? -3.107 -4.673 -5.278 1.00 97.38 95 ALA A O 1
ATOM 750 N N . ASN A 1 96 ? -3.239 -4.808 -7.513 1.00 97.69 96 ASN A N 1
ATOM 751 C CA . ASN A 1 96 ? -4.345 -5.758 -7.493 1.00 97.69 96 ASN A CA 1
ATOM 752 C C . ASN A 1 96 ? -3.949 -7.113 -6.878 1.00 97.69 96 ASN A C 1
ATOM 754 O O . ASN A 1 96 ? -4.745 -7.700 -6.154 1.00 97.69 96 ASN A O 1
ATOM 758 N N . SER A 1 97 ? -2.728 -7.605 -7.093 1.00 97.25 97 SER A N 1
ATOM 759 C CA . SER A 1 97 ? -2.255 -8.843 -6.457 1.00 97.25 97 SER A CA 1
ATOM 760 C C . SER A 1 97 ? -2.215 -8.749 -4.934 1.00 97.25 97 SER A C 1
ATOM 762 O O . SER A 1 97 ? -2.661 -9.675 -4.257 1.00 97.25 97 SER A O 1
ATOM 764 N N . VAL A 1 98 ? -1.751 -7.621 -4.385 1.00 97.38 98 VAL A N 1
ATOM 765 C CA . VAL A 1 98 ? -1.797 -7.376 -2.933 1.00 97.38 98 VAL A CA 1
ATOM 766 C C . VAL A 1 98 ? -3.244 -7.297 -2.449 1.00 97.38 98 VAL A C 1
ATOM 768 O O . VAL A 1 98 ? -3.594 -7.966 -1.479 1.00 97.38 98 VAL A O 1
ATOM 771 N N . ARG A 1 99 ? -4.116 -6.570 -3.161 1.00 98.06 99 ARG A N 1
ATOM 772 C CA . ARG A 1 99 ? -5.555 -6.528 -2.854 1.00 98.06 99 ARG A CA 1
ATOM 773 C C . ARG A 1 99 ? -6.175 -7.926 -2.823 1.00 98.06 99 ARG A C 1
ATOM 775 O O . ARG A 1 99 ? -6.857 -8.262 -1.862 1.00 98.06 99 ARG A O 1
ATOM 782 N N . MET A 1 100 ? -5.947 -8.748 -3.845 1.00 98.12 100 MET A N 1
ATOM 783 C CA . MET A 1 100 ? -6.495 -10.105 -3.915 1.00 98.12 100 MET A CA 1
ATOM 784 C C . MET A 1 100 ? -5.978 -10.992 -2.782 1.00 98.12 100 MET A C 1
ATOM 786 O O . MET A 1 100 ? -6.749 -11.775 -2.230 1.00 98.12 100 MET A O 1
ATOM 790 N N . ALA A 1 101 ? -4.704 -10.861 -2.410 1.00 97.75 101 ALA A N 1
ATOM 791 C CA . ALA A 1 101 ? -4.141 -11.589 -1.279 1.00 97.75 101 ALA A CA 1
ATOM 792 C C . ALA A 1 101 ? -4.815 -11.196 0.044 1.00 97.75 101 ALA A C 1
ATOM 794 O O . ALA A 1 101 ? -5.255 -12.080 0.774 1.00 97.75 101 ALA A O 1
ATOM 795 N N . LEU A 1 102 ? -4.993 -9.895 0.304 1.00 98.31 102 LEU A N 1
ATOM 796 C CA . LEU A 1 102 ? -5.719 -9.405 1.483 1.00 98.31 102 LEU A CA 1
ATOM 797 C C . LEU A 1 102 ? -7.166 -9.924 1.525 1.00 98.31 102 LEU A C 1
ATOM 799 O O . LEU A 1 102 ? -7.619 -10.398 2.565 1.00 98.31 102 LEU A O 1
ATOM 803 N N . VAL A 1 103 ? -7.873 -9.904 0.388 1.00 98.44 103 VAL A N 1
ATOM 804 C CA . VAL A 1 103 ? -9.240 -10.451 0.292 1.00 98.44 103 VAL A CA 1
ATOM 805 C C . VAL A 1 103 ? -9.262 -11.948 0.583 1.00 98.44 103 VAL A C 1
ATOM 807 O O . VAL A 1 103 ? -10.092 -12.416 1.358 1.00 98.44 103 VAL A O 1
ATOM 810 N N . LYS A 1 104 ? -8.326 -12.711 0.010 1.00 98.06 104 LYS A N 1
ATOM 811 C CA . LYS A 1 104 ? -8.204 -14.155 0.253 1.00 98.06 104 LYS A CA 1
ATOM 812 C C . LYS A 1 104 ? -7.928 -14.476 1.726 1.00 98.06 104 LYS A C 1
ATOM 814 O O . LYS A 1 104 ? -8.316 -15.541 2.193 1.00 98.06 104 LYS A O 1
ATOM 819 N N . MET A 1 105 ? -7.272 -13.566 2.442 1.00 97.88 105 MET A N 1
ATOM 820 C CA . MET A 1 105 ? -6.985 -13.679 3.873 1.00 97.88 105 MET A CA 1
ATOM 821 C C . MET A 1 105 ? -8.151 -13.232 4.768 1.00 97.88 105 MET A C 1
ATOM 823 O O . MET A 1 105 ? -8.047 -13.358 5.981 1.00 97.88 105 MET A O 1
ATOM 827 N N . GLY A 1 106 ? -9.266 -12.761 4.199 1.00 97.81 106 GLY A N 1
ATOM 828 C CA . GLY A 1 106 ? -10.489 -12.438 4.941 1.00 97.81 106 GLY A CA 1
ATOM 829 C C . GLY A 1 106 ? -10.756 -10.945 5.136 1.00 97.81 106 GLY A C 1
ATOM 830 O O . GLY A 1 106 ? -11.734 -10.588 5.789 1.00 97.81 106 GLY A O 1
ATOM 831 N N . VAL A 1 107 ? -9.941 -10.056 4.561 1.00 98.12 107 VAL A N 1
ATOM 832 C CA . VAL A 1 107 ? -10.240 -8.618 4.569 1.00 98.12 107 VAL A CA 1
ATOM 833 C C . VAL A 1 107 ? -11.361 -8.333 3.568 1.00 98.12 107 VAL A C 1
ATOM 835 O O . VAL A 1 107 ? -11.263 -8.688 2.395 1.00 98.12 107 VAL A O 1
ATOM 838 N N . ASP A 1 108 ? -12.428 -7.665 4.008 1.00 97.62 108 ASP A N 1
ATOM 839 C CA . ASP A 1 108 ? -13.540 -7.312 3.121 1.00 97.62 108 ASP A CA 1
ATOM 840 C C . ASP A 1 108 ? -13.058 -6.456 1.937 1.00 97.62 108 ASP A C 1
ATOM 842 O O . ASP A 1 108 ? -12.471 -5.384 2.094 1.00 97.62 108 ASP A O 1
ATOM 846 N N . SER A 1 109 ? -13.351 -6.936 0.729 1.00 97.25 109 SER A N 1
ATOM 847 C CA . SER A 1 109 ? -13.002 -6.295 -0.535 1.00 97.25 109 SER A CA 1
ATOM 848 C C . SER A 1 109 ? -13.532 -4.865 -0.689 1.00 97.25 109 SER A C 1
ATOM 850 O O . SER A 1 109 ? -12.921 -4.084 -1.420 1.00 97.25 109 SER A O 1
ATOM 852 N N . GLN A 1 110 ? -14.624 -4.502 -0.002 1.00 96.19 110 GLN A N 1
ATOM 853 C CA . GLN A 1 110 ? -15.189 -3.147 -0.012 1.00 96.19 110 GLN A CA 1
ATOM 854 C C . GLN A 1 110 ? -14.322 -2.139 0.754 1.00 96.19 110 GLN A C 1
ATOM 856 O O . GLN A 1 110 ? -14.444 -0.929 0.555 1.00 96.19 110 GLN A O 1
ATOM 861 N N . ARG A 1 111 ? -13.421 -2.625 1.614 1.00 95.94 111 ARG A N 1
ATOM 862 C CA . ARG A 1 111 ? -12.477 -1.803 2.381 1.00 95.94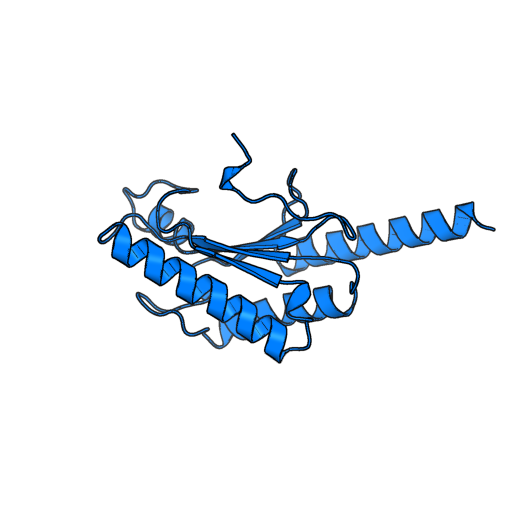 111 ARG A CA 1
ATOM 863 C C . ARG A 1 111 ? -11.190 -1.516 1.612 1.00 95.94 111 ARG A C 1
ATOM 865 O O . ARG A 1 111 ? -10.388 -0.722 2.096 1.00 95.94 111 ARG A O 1
ATOM 872 N N . ILE A 1 112 ? -10.981 -2.158 0.458 1.00 97.19 112 ILE A N 1
ATOM 873 C CA . ILE A 1 112 ? -9.709 -2.151 -0.270 1.00 97.19 112 ILE A CA 1
ATOM 874 C C . ILE A 1 112 ? -9.880 -1.536 -1.655 1.00 97.19 112 ILE A C 1
ATOM 876 O O . ILE A 1 112 ? -10.471 -2.136 -2.558 1.00 97.19 112 ILE A O 1
ATOM 880 N N . VAL A 1 113 ? -9.259 -0.378 -1.843 1.00 96.00 113 VAL A N 1
ATOM 881 C CA . VAL A 1 113 ? -9.053 0.232 -3.159 1.00 96.00 113 VAL A CA 1
ATOM 882 C C . VAL A 1 113 ? -7.645 -0.114 -3.638 1.00 96.00 113 VAL A C 1
ATOM 884 O O . VAL A 1 113 ? -6.708 -0.102 -2.847 1.00 96.00 113 VAL A O 1
ATOM 887 N N . SER A 1 114 ? -7.480 -0.425 -4.924 1.00 96.69 114 SER A N 1
ATOM 888 C CA . SER A 1 114 ? -6.165 -0.645 -5.538 1.00 96.69 114 SER A CA 1
ATOM 889 C C . SER A 1 114 ? -5.975 0.256 -6.751 1.00 96.69 114 SER A C 1
ATOM 891 O O . SER A 1 114 ? -6.870 0.326 -7.593 1.00 96.69 114 SER A O 1
ATOM 893 N N . GLN A 1 115 ? -4.809 0.884 -6.867 1.00 96.31 115 GLN A N 1
ATOM 894 C CA . GLN A 1 115 ? -4.448 1.774 -7.966 1.00 96.31 115 GLN A CA 1
ATOM 895 C C . GLN A 1 115 ? -2.983 1.566 -8.364 1.00 96.31 115 GLN A C 1
ATOM 897 O O . GLN A 1 115 ? -2.143 1.265 -7.523 1.00 96.31 115 GLN A O 1
ATOM 902 N N . GLY A 1 116 ? -2.670 1.707 -9.650 1.00 96.81 116 GLY A N 1
ATOM 903 C CA . GLY A 1 116 ? -1.292 1.805 -10.127 1.00 96.81 116 GLY A CA 1
ATOM 904 C C . GLY A 1 116 ? -0.985 3.230 -10.567 1.00 96.81 116 GLY A C 1
ATOM 905 O O . GLY A 1 116 ? -1.862 3.889 -11.126 1.00 96.81 116 GLY A O 1
ATOM 906 N N . TYR A 1 117 ? 0.239 3.691 -10.328 1.00 96.62 117 TYR A N 1
ATOM 907 C CA . TYR A 1 117 ? 0.717 4.999 -10.788 1.00 96.62 117 TYR A CA 1
ATOM 908 C C . TYR A 1 117 ? 1.927 4.913 -11.724 1.00 96.62 117 TYR A C 1
ATOM 910 O O . TYR A 1 117 ? 2.565 5.920 -12.037 1.00 96.62 117 TYR A O 1
ATOM 918 N N . GLY A 1 118 ? 2.302 3.702 -12.140 1.00 96.31 118 GLY A N 1
ATOM 919 C CA . GLY A 1 118 ? 3.489 3.480 -12.953 1.00 96.31 118 GLY A CA 1
ATOM 920 C C . GLY A 1 118 ? 4.715 4.143 -12.329 1.00 96.31 118 GLY A C 1
ATOM 921 O O . GLY A 1 118 ? 5.076 3.847 -11.196 1.00 96.31 118 GLY A O 1
ATOM 922 N N . LYS A 1 119 ? 5.341 5.058 -13.070 1.00 94.56 119 LYS A N 1
ATOM 923 C CA . LYS A 1 119 ? 6.574 5.753 -12.667 1.00 94.56 119 LYS A CA 1
ATOM 924 C C . LYS A 1 119 ? 6.363 7.203 -12.212 1.00 94.56 119 LYS A C 1
ATOM 926 O O . LYS A 1 119 ? 7.334 7.953 -12.148 1.00 94.56 119 LYS A O 1
ATOM 931 N N . GLU A 1 120 ? 5.120 7.615 -11.962 1.00 94.44 120 GLU A N 1
ATOM 932 C CA . GLU A 1 120 ? 4.761 9.026 -11.740 1.00 94.44 120 GLU A CA 1
ATOM 933 C C . GLU A 1 120 ? 5.173 9.564 -10.363 1.00 94.44 120 GLU A C 1
ATOM 935 O O . GLU A 1 120 ? 5.455 10.754 -10.239 1.00 94.44 120 GLU A O 1
ATOM 940 N N . TYR A 1 121 ? 5.281 8.698 -9.347 1.00 94.00 121 TYR A N 1
ATOM 941 C CA . TYR A 1 121 ? 5.636 9.087 -7.976 1.00 94.00 121 TYR A CA 1
ATOM 942 C C . TYR A 1 121 ? 6.920 8.386 -7.492 1.00 94.00 121 TYR A C 1
ATOM 944 O O . TYR A 1 121 ? 6.860 7.479 -6.649 1.00 94.00 121 TYR A O 1
ATOM 952 N N . PRO A 1 122 ? 8.104 8.766 -8.018 1.00 94.50 122 PRO A N 1
ATOM 953 C CA . PRO A 1 122 ? 9.374 8.235 -7.541 1.00 94.50 122 PRO A CA 1
ATOM 954 C C . PRO A 1 122 ? 9.686 8.746 -6.127 1.00 94.50 122 PRO A C 1
ATOM 956 O O . PRO A 1 122 ? 9.511 9.923 -5.823 1.00 94.50 122 PRO A O 1
ATOM 959 N N . VAL A 1 123 ? 10.204 7.863 -5.276 1.00 93.38 123 VAL A N 1
ATOM 960 C CA . VAL A 1 123 ? 10.686 8.182 -3.916 1.00 93.38 123 VAL A CA 1
ATOM 961 C C . VAL A 1 123 ? 12.208 8.270 -3.844 1.00 93.38 123 VAL A C 1
ATOM 963 O O . VAL A 1 123 ? 12.766 8.720 -2.846 1.00 93.38 123 VAL A O 1
ATOM 966 N N . ALA A 1 124 ? 12.884 7.843 -4.907 1.00 94.25 124 ALA A N 1
ATOM 967 C CA . ALA A 1 124 ? 14.326 7.895 -5.049 1.00 94.25 124 ALA A CA 1
ATOM 968 C C . ALA A 1 124 ? 14.736 8.176 -6.500 1.00 94.25 124 ALA A C 1
ATOM 970 O O . ALA A 1 124 ? 13.939 8.070 -7.437 1.00 94.25 124 ALA A O 1
ATOM 971 N N . SER A 1 125 ? 16.014 8.507 -6.688 1.00 95.56 125 SER A N 1
ATOM 972 C CA . SER A 1 125 ? 16.617 8.681 -8.011 1.00 95.56 125 SER A CA 1
ATOM 973 C C . SER A 1 125 ? 16.421 7.438 -8.885 1.00 95.56 125 SER A C 1
ATOM 975 O O . SER A 1 125 ? 16.637 6.317 -8.441 1.00 95.56 125 SER A O 1
ATOM 977 N N . ASN A 1 126 ? 16.060 7.614 -10.156 1.00 92.69 126 ASN A N 1
ATOM 978 C CA . ASN A 1 126 ? 16.039 6.502 -11.112 1.00 92.69 126 ASN A CA 1
ATOM 979 C C . ASN A 1 126 ? 17.394 6.273 -11.810 1.00 92.69 126 ASN A C 1
ATOM 981 O O . ASN A 1 126 ? 17.542 5.323 -12.586 1.00 92.69 126 ASN A O 1
ATOM 985 N N . SER A 1 127 ? 18.390 7.119 -11.535 1.00 94.38 127 SER A N 1
ATOM 986 C CA . SER A 1 127 ? 19.691 7.088 -12.211 1.00 94.38 127 SER A CA 1
ATOM 987 C C . SER A 1 127 ? 20.553 5.891 -11.799 1.00 94.38 127 SER A C 1
ATOM 989 O O . SER A 1 127 ? 21.351 5.405 -12.597 1.00 94.38 127 SER A O 1
ATOM 991 N N . ASP A 1 128 ? 20.358 5.352 -10.596 1.00 93.06 128 ASP A N 1
ATOM 992 C CA . ASP A 1 128 ? 21.108 4.208 -10.073 1.00 93.06 128 ASP A CA 1
ATOM 993 C C . ASP A 1 128 ? 20.196 3.025 -9.703 1.00 93.06 128 ASP A C 1
ATOM 995 O O . ASP A 1 128 ? 18.973 3.140 -9.603 1.00 93.06 128 ASP A O 1
ATOM 999 N N . SER A 1 129 ? 20.792 1.838 -9.571 1.00 89.81 129 SER A N 1
ATOM 1000 C CA . SER A 1 129 ? 20.053 0.597 -9.308 1.00 89.81 129 SER A CA 1
ATOM 1001 C C . SER A 1 129 ? 19.363 0.585 -7.943 1.00 89.81 129 SER A C 1
ATOM 1003 O O . SER A 1 129 ? 18.291 -0.010 -7.824 1.00 89.81 129 SER A O 1
ATOM 1005 N N . SER A 1 130 ? 19.950 1.245 -6.942 1.00 90.69 130 SER A N 1
ATOM 1006 C CA . SER A 1 130 ? 19.421 1.310 -5.578 1.00 90.69 130 SER A CA 1
ATOM 1007 C C . SER A 1 130 ? 18.137 2.136 -5.532 1.00 90.69 130 SER A C 1
ATOM 1009 O O . SER A 1 130 ? 17.103 1.672 -5.052 1.00 90.69 130 SER A O 1
ATOM 1011 N N . GLY A 1 131 ? 18.154 3.329 -6.125 1.00 92.94 131 GLY A N 1
ATOM 1012 C CA . GLY A 1 131 ? 16.983 4.187 -6.215 1.00 92.94 131 GLY A CA 1
ATOM 1013 C C . GLY A 1 131 ? 15.873 3.590 -7.082 1.00 92.94 131 GLY A C 1
ATOM 1014 O O . GLY A 1 131 ? 14.706 3.621 -6.688 1.00 92.94 131 GLY A O 1
ATOM 1015 N N . ARG A 1 132 ? 16.212 2.903 -8.183 1.00 91.25 132 ARG A N 1
ATOM 1016 C CA . ARG A 1 132 ? 15.218 2.114 -8.935 1.00 91.25 132 ARG A CA 1
ATOM 1017 C C . ARG A 1 132 ? 14.581 1.017 -8.079 1.00 91.25 132 ARG A C 1
ATOM 1019 O O . ARG A 1 132 ? 13.368 0.840 -8.133 1.00 91.25 132 ARG A O 1
ATOM 1026 N N . ALA A 1 133 ? 15.362 0.310 -7.262 1.00 88.25 133 ALA A N 1
ATOM 1027 C CA . ALA A 1 133 ? 14.821 -0.704 -6.355 1.00 88.25 133 ALA A CA 1
ATOM 1028 C C . ALA A 1 133 ? 13.861 -0.117 -5.312 1.00 88.25 133 ALA A C 1
ATOM 1030 O O . ALA A 1 133 ? 12.846 -0.739 -5.015 1.00 88.25 133 ALA A O 1
ATOM 1031 N N . MET A 1 134 ? 14.126 1.095 -4.815 1.00 90.81 134 MET A N 1
ATOM 1032 C CA . MET A 1 134 ? 13.193 1.806 -3.934 1.00 90.81 134 MET A CA 1
ATOM 1033 C C . MET A 1 134 ? 11.904 2.228 -4.653 1.00 90.81 134 MET A C 1
ATOM 1035 O O . MET A 1 134 ? 10.837 2.208 -4.047 1.00 90.81 134 MET A O 1
ATOM 1039 N N . ASN A 1 135 ? 11.975 2.573 -5.942 1.00 92.88 135 ASN A N 1
ATOM 1040 C CA . ASN A 1 135 ? 10.800 2.961 -6.728 1.00 92.88 135 ASN A CA 1
ATOM 1041 C C . ASN A 1 135 ? 9.914 1.768 -7.126 1.00 92.88 135 ASN A C 1
ATOM 1043 O O . ASN A 1 135 ? 8.712 1.949 -7.308 1.00 92.88 135 ASN A O 1
ATOM 1047 N N . ARG A 1 136 ? 10.468 0.550 -7.214 1.00 92.69 136 ARG A N 1
ATOM 1048 C CA . ARG A 1 136 ? 9.698 -0.695 -7.380 1.00 92.69 136 ARG A CA 1
ATOM 1049 C C . ARG A 1 136 ? 9.063 -1.097 -6.050 1.00 92.69 136 ARG A C 1
ATOM 1051 O O . ARG A 1 136 ? 9.623 -1.883 -5.287 1.00 92.69 136 ARG A O 1
ATOM 1058 N N . ARG A 1 137 ? 7.885 -0.546 -5.768 1.00 94.38 137 ARG A N 1
ATOM 1059 C CA . ARG A 1 137 ? 7.207 -0.729 -4.482 1.00 94.38 137 ARG A CA 1
ATOM 1060 C C . ARG A 1 137 ? 5.698 -0.857 -4.627 1.00 94.38 137 ARG A C 1
ATOM 1062 O O . ARG A 1 137 ? 5.110 -0.472 -5.635 1.00 94.38 137 ARG A O 1
ATOM 1069 N N . VAL A 1 138 ? 5.082 -1.403 -3.588 1.00 96.56 138 VAL A N 1
ATOM 1070 C CA . VAL A 1 138 ? 3.655 -1.264 -3.321 1.00 96.56 138 VAL A CA 1
ATOM 1071 C C . VAL A 1 138 ? 3.497 -0.594 -1.971 1.00 96.56 138 VAL A C 1
ATOM 1073 O O . VAL A 1 138 ? 4.106 -0.996 -0.984 1.00 96.56 138 VAL A O 1
ATOM 1076 N N . GLU A 1 139 ? 2.665 0.426 -1.927 1.00 96.50 139 GLU A N 1
ATOM 1077 C CA . GLU A 1 139 ? 2.374 1.198 -0.737 1.00 96.50 139 GLU A CA 1
ATOM 1078 C C . GLU A 1 139 ? 0.940 0.950 -0.308 1.00 96.50 139 GLU A C 1
ATOM 1080 O O . GLU A 1 139 ? 0.013 1.044 -1.104 1.00 96.50 139 GLU A O 1
ATOM 1085 N N . VAL A 1 140 ? 0.750 0.603 0.960 1.00 97.06 140 VAL A N 1
ATOM 1086 C CA . VAL A 1 140 ? -0.576 0.438 1.541 1.00 97.06 140 VAL A CA 1
ATOM 1087 C C . VAL A 1 140 ? -0.780 1.523 2.570 1.00 97.06 140 VAL A C 1
ATOM 1089 O O . VAL A 1 140 ? -0.126 1.541 3.609 1.00 97.06 140 VAL A O 1
ATOM 1092 N N . THR A 1 141 ? -1.698 2.431 2.270 1.00 97.12 141 THR A N 1
ATOM 1093 C CA . THR A 1 141 ? -2.119 3.459 3.215 1.00 97.12 141 THR A CA 1
ATOM 1094 C C . THR A 1 141 ? -3.382 2.994 3.917 1.00 97.12 141 THR A C 1
ATOM 1096 O O . THR A 1 141 ? -4.370 2.651 3.268 1.00 97.12 141 THR A O 1
ATOM 1099 N N . ILE A 1 142 ? -3.337 2.986 5.242 1.00 96.38 142 ILE A N 1
ATOM 1100 C CA . ILE A 1 142 ? -4.408 2.560 6.133 1.00 96.38 142 ILE A CA 1
ATOM 1101 C C . ILE A 1 142 ? -5.028 3.806 6.756 1.00 96.38 142 ILE A C 1
ATOM 1103 O O . ILE A 1 142 ? -4.314 4.634 7.319 1.00 96.38 142 ILE A O 1
ATOM 1107 N N . SER A 1 143 ? -6.349 3.935 6.677 1.00 95.00 143 SER A N 1
ATOM 1108 C CA . SER A 1 143 ? -7.053 5.090 7.226 1.00 95.00 143 SER A CA 1
ATOM 1109 C C . SER A 1 143 ? -6.965 5.184 8.743 1.00 95.00 143 SER A C 1
ATOM 1111 O O . SER A 1 143 ? -6.928 4.177 9.462 1.00 95.00 143 SER A O 1
ATOM 1113 N N . ASP A 1 144 ? -7.062 6.421 9.222 1.00 88.88 144 ASP A N 1
ATOM 1114 C CA . ASP A 1 144 ? -7.388 6.718 10.608 1.00 88.88 144 ASP A CA 1
ATOM 1115 C C . ASP A 1 144 ? -8.890 6.492 10.807 1.00 88.88 144 ASP A C 1
ATOM 1117 O O . ASP A 1 144 ? -9.732 7.294 10.387 1.00 88.88 144 ASP A O 1
ATOM 1121 N N . ASP A 1 145 ? -9.227 5.354 11.410 1.00 83.06 145 ASP A N 1
ATOM 1122 C CA . ASP A 1 145 ? -10.596 4.868 11.590 1.00 83.06 145 ASP A CA 1
ATOM 1123 C C . ASP A 1 145 ? -11.337 4.656 10.258 1.00 83.06 145 ASP A C 1
ATOM 1125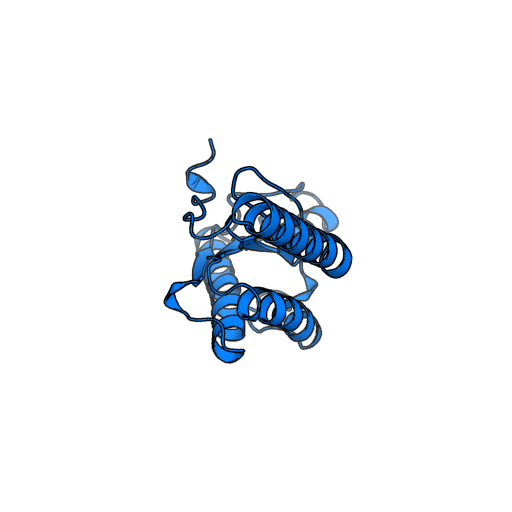 O O . ASP A 1 145 ? -10.766 4.162 9.289 1.00 83.06 145 ASP A O 1
ATOM 1129 N N . SER A 1 146 ? -12.623 5.008 10.193 1.00 80.69 146 SER A N 1
ATOM 1130 C CA . SER A 1 146 ? -13.492 4.801 9.030 1.00 80.69 146 SER A CA 1
ATOM 1131 C C . SER A 1 146 ? -13.374 5.886 7.955 1.00 80.69 146 SER A C 1
ATOM 1133 O O . SER A 1 146 ? -14.132 5.865 6.973 1.00 80.69 146 SER A O 1
ATOM 1135 N N . LYS A 1 147 ? -12.474 6.862 8.140 1.00 83.81 147 LYS A N 1
ATOM 1136 C CA . LYS A 1 147 ? -12.266 7.950 7.180 1.00 83.81 147 LYS A CA 1
ATOM 1137 C C . LYS A 1 147 ? -11.737 7.379 5.858 1.00 83.81 147 LYS A C 1
ATOM 1139 O O . LYS A 1 147 ? -10.905 6.479 5.875 1.00 83.81 147 LYS A O 1
ATOM 1144 N N . PRO A 1 148 ? -12.207 7.853 4.695 1.00 83.00 148 PRO A N 1
ATOM 1145 C CA . PRO A 1 148 ? -11.594 7.476 3.429 1.00 83.00 148 PRO A CA 1
ATOM 1146 C C . PRO A 1 148 ? -10.130 7.924 3.383 1.00 83.00 148 PRO A C 1
ATOM 1148 O O . PRO A 1 148 ? -9.812 9.042 3.783 1.00 83.00 148 PRO A O 1
ATOM 1151 N N . VAL A 1 149 ? -9.257 7.072 2.853 1.00 89.44 149 VAL A N 1
ATOM 1152 C CA . VAL A 1 149 ? -7.894 7.470 2.496 1.00 89.44 149 VAL A CA 1
ATOM 1153 C C . VAL A 1 149 ? -7.964 8.273 1.198 1.00 89.44 149 VAL A C 1
ATOM 1155 O O . VAL A 1 149 ? -8.501 7.794 0.198 1.00 89.44 149 VAL A O 1
ATOM 1158 N N . ALA A 1 150 ? -7.425 9.489 1.203 1.00 86.69 150 ALA A N 1
ATOM 1159 C CA . ALA A 1 150 ? -7.350 10.308 -0.001 1.00 86.69 150 ALA A CA 1
ATOM 1160 C C . ALA A 1 150 ? -6.374 9.685 -1.027 1.00 86.69 150 ALA A C 1
ATOM 1162 O O . ALA A 1 150 ? -5.326 9.172 -0.620 1.00 86.69 150 ALA A O 1
ATOM 1163 N N . PRO A 1 151 ? -6.659 9.715 -2.344 1.00 79.62 151 PRO A N 1
ATOM 1164 C CA . PRO A 1 151 ? -5.712 9.279 -3.373 1.00 79.62 151 PRO A CA 1
ATOM 1165 C C . PRO A 1 151 ? -4.424 10.102 -3.344 1.00 79.62 151 PRO A C 1
ATOM 1167 O O . PRO A 1 151 ? -4.476 11.307 -3.092 1.00 79.62 151 PRO A O 1
ATOM 1170 N N . ARG A 1 152 ? -3.278 9.497 -3.676 1.00 85.88 152 ARG A N 1
ATOM 1171 C CA . ARG A 1 152 ? -1.998 10.221 -3.757 1.00 85.88 152 ARG A CA 1
ATOM 1172 C C . ARG A 1 152 ? -2.065 11.411 -4.710 1.00 85.88 152 ARG A C 1
ATOM 1174 O O . ARG A 1 152 ? -1.538 12.468 -4.393 1.00 85.88 152 ARG A O 1
ATOM 1181 N N . SER A 1 153 ? -2.783 11.272 -5.821 1.00 79.31 153 SER A N 1
ATOM 1182 C CA . SER A 1 153 ? -2.969 12.340 -6.811 1.00 79.31 153 SER A CA 1
ATOM 1183 C C . SER A 1 153 ? -3.671 13.596 -6.279 1.00 79.31 153 SER A C 1
ATOM 1185 O O . SER A 1 153 ? -3.602 14.647 -6.915 1.00 79.31 153 SER A O 1
ATOM 1187 N N . SER A 1 154 ? -4.347 13.506 -5.128 1.00 80.00 154 SER A N 1
ATOM 1188 C CA . SER A 1 154 ? -5.001 14.648 -4.476 1.00 80.00 154 SER A CA 1
ATOM 1189 C C . SER A 1 154 ? -4.089 15.429 -3.527 1.00 80.00 154 SER A C 1
ATOM 1191 O O . SER A 1 154 ? -4.441 16.542 -3.143 1.00 80.00 154 SER A O 1
ATOM 1193 N N . MET A 1 155 ? -2.921 14.882 -3.178 1.00 74.44 155 MET A N 1
ATOM 1194 C CA . MET A 1 155 ? -1.912 15.573 -2.380 1.00 74.44 155 MET A CA 1
ATOM 1195 C C . MET A 1 155 ? -1.000 16.349 -3.326 1.00 74.44 155 MET A C 1
ATOM 1197 O O . MET A 1 155 ? -0.173 15.759 -4.017 1.00 74.44 155 MET A O 1
ATOM 1201 N N . ARG A 1 156 ? -1.238 17.657 -3.429 1.00 55.25 156 ARG A N 1
ATOM 1202 C CA . ARG A 1 156 ? -0.406 18.594 -4.191 1.00 55.25 156 ARG A CA 1
ATOM 1203 C C . ARG A 1 156 ? 0.591 19.280 -3.278 1.00 55.25 156 ARG A C 1
ATOM 1205 O O . ARG A 1 156 ? 0.163 19.658 -2.167 1.00 55.25 156 ARG A O 1
#

InterPro domains:
  IPR006664 Outer membrane protein, bacterial [PR01021] (42-64)
  IPR006664 Outer membrane protein, bacterial [PR01021] (72-87)
  IPR006664 Outer membrane protein, bacterial [PR01021] (87-103)
  IPR006665 OmpA-like domain [PF00691] (41-136)
  IPR006665 OmpA-like domain [PS51123] (29-146)
  IPR006665 OmpA-like domain [cd07185] (39-142)
  IPR006690 Outer membrane protein, OmpA-like, conserved site [PS01068] (74-118)
  IPR036737 OmpA-like domain superfamily [G3DSA:3.30.1330.60] (1-148)
  IPR036737 OmpA-like domain superfamily [SSF103088] (30-142)
  IPR050330 Bacterial Outer Membrane Structural/Functional [PTHR30329] (13-143)